Protein AF-C5FPG8-F1 (afdb_monomer)

Foldseek 3Di:
DVCCVVPVDDDPVPPPPPDDQQLLVLLVQLLVCVVVVVVSSNVVSLVSNLVSCVVCVLPPCLLVSLVSNLVRPDPVPCSNLVSSLVSCLVCVVSQVVDPSSVVSVVVRVVSVVSNVVVVVCVVDPDPDDPPDPPPPPDPDDDD

pLDDT: mean 84.89, std 15.75, range [43.41, 97.31]

Mean predicted aligned error: 9.37 Å

Radius of gyration: 19.87 Å; Cα contacts (8 Å, |Δi|>4): 110; chains: 1; bounding box: 33×64×46 Å

Secondary structure (DSSP, 8-state):
-HHHHHHS---GGG--SS---HHHHHHHHHHHHHHTT-HHHHHHHHHHHHHHHHHHTTSTTHHHHHHHHHHHS-TT-HHHHHHHHHHHHHTHHHHTT-HHHHHHHHH-HHHHHHHHHHHHHHHSPPPS-S-----TT------

Nearest PDB structures (foldseek):
  6w2r-assembly4_D  TM=3.995E-01  e=7.077E+00  synthetic construct
  5waq-assembly1_A  TM=3.145E-01  e=4.744E+00  Neisseria gonorrhoeae FA 1090

Solvent-accessible surface area (backbone atoms only — not comparable to full-atom values): 8539 Å² total; per-residue (Å²): 111,75,57,31,78,78,66,78,44,80,76,78,81,82,56,90,62,72,89,67,50,61,39,47,50,23,50,51,46,24,49,52,17,56,77,70,67,37,62,70,52,24,54,52,20,49,51,53,22,50,54,34,44,76,74,43,58,89,44,84,61,35,47,58,32,51,52,51,47,67,71,72,42,58,88,87,56,46,74,64,55,51,52,51,33,52,53,46,56,76,42,39,82,66,45,65,74,34,69,65,43,50,48,46,46,67,76,35,56,71,55,40,50,50,31,51,50,52,53,51,50,69,74,49,68,75,76,86,69,91,84,72,82,71,60,93,82,59,100,68,88,83,132

Sequence (143 aa):
MVRFMYEADYDGSGSNRGRISPMLFNARVYEVAEKYSILHLKERAKTKFKDAVRTCWDMDDFSPAIKEVYTNTPSIDRGLRDIISQTAFQNIESLLRKDDFQSVLVEYPGFSADVVRLQANSSHPPPANPQRTRCNNCGYNIY

Structure (mmCIF, N/CA/C/O backbone):
data_AF-C5FPG8-F1
#
_entry.id   AF-C5FPG8-F1
#
loop_
_atom_site.group_PDB
_atom_site.id
_atom_site.type_symbol
_atom_site.label_atom_id
_atom_site.label_alt_id
_atom_site.label_comp_id
_atom_site.label_asym_id
_atom_site.label_entity_id
_atom_site.label_seq_id
_atom_site.pdbx_PDB_ins_code
_atom_site.Cartn_x
_atom_site.Cartn_y
_atom_site.Cartn_z
_atom_site.occupancy
_atom_site.B_iso_or_equiv
_atom_site.auth_seq_id
_atom_site.auth_comp_id
_atom_site.auth_asym_id
_atom_site.auth_atom_id
_atom_site.pdbx_PDB_model_num
ATOM 1 N N . MET A 1 1 ? 8.349 -8.325 -16.198 1.00 68.88 1 MET A N 1
ATOM 2 C CA . MET A 1 1 ? 9.661 -7.659 -16.360 1.00 68.88 1 MET A CA 1
ATOM 3 C C . MET A 1 1 ? 10.145 -7.706 -17.804 1.00 68.88 1 MET A C 1
ATOM 5 O O . MET A 1 1 ? 10.229 -6.643 -18.392 1.00 68.88 1 MET A O 1
ATOM 9 N N . VAL A 1 2 ? 10.398 -8.883 -18.398 1.00 78.69 2 VAL A N 1
ATOM 10 C CA . VAL A 1 2 ? 10.917 -8.982 -19.783 1.00 78.69 2 VAL A CA 1
ATOM 11 C C . VAL A 1 2 ? 10.053 -8.202 -20.775 1.00 78.69 2 VAL A C 1
ATOM 13 O O . VAL A 1 2 ? 10.573 -7.368 -21.499 1.00 78.69 2 VAL A O 1
ATOM 16 N N . ARG A 1 3 ? 8.726 -8.362 -20.716 1.00 73.75 3 ARG A N 1
ATOM 17 C CA . ARG A 1 3 ? 7.792 -7.618 -21.574 1.00 73.75 3 ARG A CA 1
ATOM 18 C C . ARG A 1 3 ? 7.962 -6.091 -21.499 1.00 73.75 3 ARG A C 1
ATOM 20 O O . ARG A 1 3 ? 8.012 -5.440 -22.531 1.00 73.75 3 ARG A O 1
ATOM 27 N N . PHE A 1 4 ? 8.191 -5.539 -20.304 1.00 76.31 4 PHE A N 1
ATOM 28 C CA . PHE A 1 4 ? 8.424 -4.101 -20.121 1.00 76.31 4 PHE A CA 1
ATOM 29 C C . PHE A 1 4 ? 9.703 -3.604 -20.806 1.00 76.31 4 PHE A C 1
ATOM 31 O O . PHE A 1 4 ? 9.720 -2.487 -21.304 1.00 76.31 4 PHE A O 1
ATOM 38 N N . MET A 1 5 ? 10.764 -4.415 -20.868 1.00 79.62 5 MET A N 1
ATOM 39 C CA . MET A 1 5 ? 12.008 -4.016 -21.542 1.00 79.62 5 MET A CA 1
ATOM 40 C C . MET A 1 5 ? 11.826 -3.835 -23.053 1.00 79.62 5 MET A C 1
ATOM 42 O O . MET A 1 5 ? 12.532 -3.029 -23.648 1.00 79.62 5 MET A O 1
ATOM 46 N N . TYR A 1 6 ? 10.883 -4.562 -23.657 1.00 82.62 6 TYR A N 1
ATOM 47 C CA . TYR A 1 6 ? 10.623 -4.510 -25.097 1.00 82.62 6 TYR A CA 1
ATOM 48 C C . TYR A 1 6 ? 9.433 -3.616 -25.462 1.00 82.62 6 TYR A C 1
ATOM 50 O O . TYR A 1 6 ? 9.431 -3.017 -26.531 1.00 82.62 6 TYR A O 1
ATOM 58 N N . GLU A 1 7 ? 8.433 -3.506 -24.586 1.00 77.94 7 GLU A N 1
ATOM 59 C CA . GLU A 1 7 ? 7.161 -2.831 -24.882 1.00 77.94 7 GLU A CA 1
ATOM 60 C C . GLU A 1 7 ? 6.937 -1.558 -24.053 1.00 77.94 7 GLU A C 1
ATOM 62 O O . GLU A 1 7 ? 5.915 -0.898 -24.215 1.00 77.94 7 GLU A O 1
ATOM 67 N N . ALA A 1 8 ? 7.843 -1.222 -23.126 1.00 77.94 8 ALA A N 1
ATOM 68 C CA . ALA A 1 8 ? 7.661 -0.168 -22.117 1.00 77.94 8 ALA A CA 1
ATOM 69 C C . ALA A 1 8 ? 6.371 -0.310 -21.273 1.00 77.94 8 ALA A C 1
ATOM 71 O O . ALA A 1 8 ? 5.993 0.599 -20.531 1.00 77.94 8 ALA A O 1
ATOM 72 N N . ASP A 1 9 ? 5.709 -1.470 -21.337 1.00 79.69 9 ASP A N 1
ATOM 73 C CA . ASP A 1 9 ? 4.538 -1.805 -20.541 1.00 79.69 9 ASP A CA 1
ATOM 74 C C . ASP A 1 9 ? 4.518 -3.294 -20.157 1.00 79.69 9 ASP A C 1
ATOM 76 O O . ASP A 1 9 ? 5.268 -4.127 -20.667 1.00 79.69 9 ASP A O 1
ATOM 80 N N . TYR A 1 10 ? 3.669 -3.634 -19.195 1.00 82.44 10 TYR A N 1
ATOM 81 C CA . TYR A 1 10 ? 3.395 -5.009 -18.803 1.00 82.44 10 TYR A CA 1
ATOM 82 C C . TYR A 1 10 ? 1.914 -5.163 -18.459 1.00 82.44 10 TYR A C 1
ATOM 84 O O . TYR A 1 10 ? 1.292 -4.255 -17.907 1.00 82.44 10 TYR A O 1
ATOM 92 N N . ASP A 1 11 ? 1.344 -6.328 -18.732 1.00 76.25 11 ASP A N 1
ATOM 93 C CA . ASP A 1 11 ? -0.003 -6.693 -18.310 1.00 76.25 11 ASP A CA 1
ATOM 94 C C . ASP A 1 11 ? 0.034 -7.972 -17.458 1.00 76.25 11 ASP A C 1
ATOM 96 O O . ASP A 1 11 ? 1.017 -8.717 -17.441 1.00 76.25 11 ASP A O 1
ATOM 100 N N . GLY A 1 12 ? -1.040 -8.218 -16.705 1.00 67.88 12 GLY A N 1
ATOM 101 C CA . GLY A 1 12 ? -1.226 -9.474 -15.969 1.00 67.88 12 GLY A CA 1
ATOM 102 C C . GLY A 1 12 ? -1.638 -10.649 -16.867 1.00 67.88 12 GLY A C 1
ATOM 103 O O . GLY A 1 12 ? -1.860 -11.746 -16.363 1.00 67.88 12 GLY A O 1
ATOM 104 N N . SER A 1 13 ? -1.748 -10.426 -18.184 1.00 64.94 13 SER A N 1
ATOM 105 C CA . SER A 1 13 ? -2.332 -11.360 -19.158 1.00 64.94 13 SER A CA 1
ATOM 106 C C . SER A 1 13 ? -1.488 -12.626 -19.353 1.00 64.94 13 SER A C 1
ATOM 108 O O . SER A 1 13 ? -2.013 -13.696 -19.643 1.00 64.94 13 SER A O 1
ATOM 110 N N . GLY A 1 14 ? -0.172 -12.541 -19.127 1.00 56.72 14 GLY A N 1
ATOM 111 C CA . GLY A 1 14 ? 0.749 -13.674 -19.288 1.00 56.72 14 GLY A CA 1
ATOM 112 C C . GLY A 1 14 ? 0.743 -14.710 -18.152 1.00 56.72 14 GLY A C 1
ATOM 113 O O . GLY A 1 14 ? 1.389 -15.751 -18.281 1.00 56.72 14 GLY A O 1
ATOM 114 N N . SER A 1 15 ? 0.054 -14.460 -17.033 1.00 55.47 15 SER A N 1
ATOM 115 C CA . SER A 1 15 ? 0.014 -15.395 -15.900 1.00 55.47 15 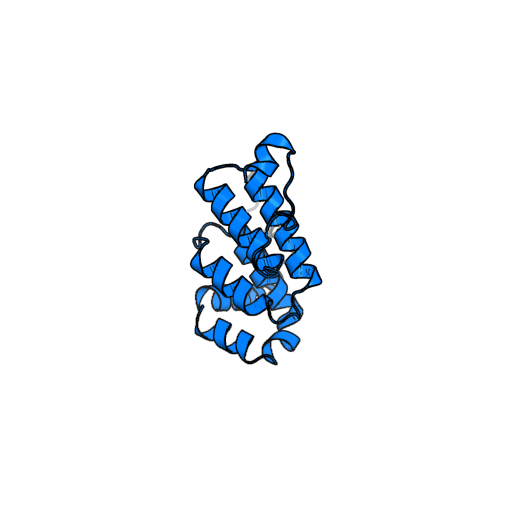SER A CA 1
ATOM 116 C C . SER A 1 15 ? -1.122 -16.406 -16.057 1.00 55.47 15 SER A C 1
ATOM 118 O O . SER A 1 15 ? -2.228 -16.204 -15.571 1.00 55.47 15 SER A O 1
ATOM 120 N N . ASN A 1 16 ? -0.818 -17.559 -16.660 1.00 54.50 16 ASN A N 1
ATOM 121 C CA . ASN A 1 16 ? -1.720 -18.724 -16.712 1.00 54.50 16 ASN A CA 1
ATOM 122 C C . ASN A 1 16 ? -1.829 -19.472 -15.357 1.00 54.50 16 ASN A C 1
ATOM 124 O O . ASN A 1 16 ? -2.398 -20.557 -15.264 1.00 54.50 16 ASN A O 1
ATOM 128 N N . ARG A 1 17 ? -1.239 -18.913 -14.291 1.00 52.03 17 ARG A N 1
ATOM 129 C CA . ARG A 1 17 ? -1.381 -19.369 -12.905 1.00 52.03 17 ARG A CA 1
ATOM 130 C C . ARG A 1 17 ? -2.444 -18.488 -12.263 1.00 52.03 17 ARG A C 1
ATOM 132 O O . ARG A 1 17 ? -2.188 -17.298 -12.141 1.00 52.03 17 ARG A O 1
ATOM 139 N N . GLY A 1 18 ? -3.596 -19.090 -11.947 1.00 57.19 18 GLY A N 1
ATOM 140 C CA . GLY A 1 18 ? -4.781 -18.553 -11.256 1.00 57.19 18 GLY A CA 1
ATOM 141 C C . GLY A 1 18 ? -4.802 -17.051 -10.965 1.00 57.19 18 GLY A C 1
ATOM 142 O O . GLY A 1 18 ? -3.921 -16.565 -10.272 1.00 57.19 18 GLY A O 1
ATOM 143 N N . ARG A 1 19 ? -5.834 -16.350 -11.466 1.00 68.00 19 ARG A N 1
ATOM 144 C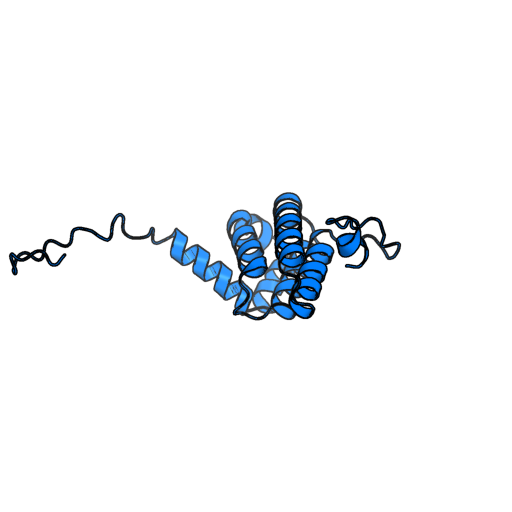 CA . ARG A 1 19 ? -6.076 -14.894 -11.342 1.00 68.00 19 ARG A CA 1
ATOM 145 C C . ARG A 1 19 ? -5.420 -14.277 -10.094 1.00 68.00 19 ARG A C 1
ATOM 147 O O . ARG A 1 19 ? -6.020 -14.243 -9.027 1.00 68.00 19 ARG A O 1
ATOM 154 N N . ILE A 1 20 ? -4.184 -13.794 -10.234 1.00 77.81 20 ILE A N 1
ATOM 155 C CA . ILE A 1 20 ? -3.509 -13.041 -9.174 1.00 77.81 20 ILE A CA 1
ATOM 156 C C . ILE A 1 20 ? -4.184 -11.676 -9.115 1.00 77.81 20 ILE A C 1
ATOM 158 O O . ILE A 1 20 ? -4.357 -11.036 -10.155 1.00 77.81 20 ILE A O 1
ATOM 162 N N . SER A 1 21 ? -4.541 -11.230 -7.911 1.00 87.50 21 SER A N 1
ATOM 163 C CA . SER A 1 21 ? -5.118 -9.905 -7.712 1.00 87.50 21 SER A CA 1
ATOM 164 C C . SER A 1 21 ? -4.256 -8.825 -8.377 1.00 87.50 21 SER A C 1
ATOM 166 O O . SER A 1 21 ? -3.033 -8.827 -8.183 1.00 87.50 21 SER A O 1
ATOM 168 N N . PRO A 1 22 ? -4.843 -7.869 -9.119 1.00 90.38 22 PRO A N 1
ATOM 169 C CA . PRO A 1 22 ? -4.095 -6.760 -9.703 1.00 90.38 22 PRO A CA 1
ATOM 170 C C . PRO A 1 22 ? -3.270 -5.985 -8.666 1.00 90.38 22 PRO A C 1
ATOM 172 O O . PRO A 1 22 ? -2.178 -5.517 -8.984 1.00 90.38 22 PRO A O 1
ATOM 175 N N . MET A 1 23 ? -3.740 -5.890 -7.417 1.00 92.69 23 MET A N 1
ATOM 176 C CA . MET A 1 23 ? -2.988 -5.266 -6.324 1.00 92.69 23 MET A CA 1
ATOM 177 C C . MET A 1 23 ? -1.703 -6.049 -6.020 1.00 92.69 23 MET A C 1
ATOM 179 O O . MET A 1 23 ? -0.607 -5.500 -6.108 1.00 92.69 23 MET A O 1
ATOM 183 N N . LEU A 1 24 ? -1.821 -7.353 -5.757 1.00 92.19 24 LEU A N 1
ATOM 184 C CA . LEU A 1 24 ? -0.677 -8.228 -5.471 1.00 92.19 24 LEU A CA 1
ATOM 185 C C . LEU A 1 24 ? 0.308 -8.294 -6.639 1.00 92.19 24 LEU A C 1
ATOM 187 O O . LEU A 1 24 ? 1.521 -8.228 -6.448 1.00 92.19 24 LEU A O 1
ATOM 191 N N . PHE A 1 25 ? -0.206 -8.394 -7.865 1.00 92.38 25 PHE A N 1
ATOM 192 C CA . PHE A 1 25 ? 0.631 -8.452 -9.054 1.00 92.38 25 PHE A CA 1
ATOM 193 C C . PHE A 1 25 ? 1.474 -7.183 -9.211 1.00 92.38 25 PHE A C 1
ATOM 195 O O . PHE A 1 25 ? 2.689 -7.270 -9.377 1.00 92.38 25 PHE A O 1
ATOM 202 N N . ASN A 1 26 ? 0.859 -6.003 -9.109 1.00 93.81 26 ASN A N 1
ATOM 203 C CA . ASN A 1 26 ? 1.587 -4.744 -9.250 1.00 93.81 26 ASN A CA 1
ATOM 204 C C . ASN A 1 26 ? 2.543 -4.482 -8.074 1.00 93.81 26 ASN A C 1
ATOM 206 O O . ASN A 1 26 ? 3.632 -3.960 -8.308 1.00 93.81 26 ASN A O 1
ATOM 210 N N . ALA A 1 27 ? 2.202 -4.903 -6.850 1.00 94.56 27 ALA A N 1
ATOM 211 C CA . ALA A 1 27 ? 3.115 -4.840 -5.704 1.00 94.56 27 ALA A CA 1
ATOM 212 C C . ALA A 1 27 ? 4.388 -5.672 -5.942 1.00 94.56 27 ALA A C 1
ATOM 214 O O . ALA A 1 27 ? 5.498 -5.182 -5.751 1.00 94.56 27 ALA A O 1
ATOM 215 N N . ARG A 1 28 ? 4.246 -6.894 -6.467 1.00 93.25 28 ARG A N 1
ATOM 216 C CA . ARG A 1 28 ? 5.394 -7.744 -6.826 1.00 93.25 28 ARG A CA 1
ATOM 217 C C . ARG A 1 28 ? 6.227 -7.164 -7.958 1.00 93.25 28 ARG A C 1
ATOM 219 O O . ARG A 1 28 ? 7.450 -7.242 -7.930 1.00 93.25 28 ARG A O 1
ATOM 226 N N . VAL A 1 29 ? 5.589 -6.573 -8.970 1.00 92.94 29 VAL A N 1
ATOM 227 C CA . VAL A 1 29 ? 6.329 -5.914 -10.057 1.00 92.94 29 VAL A CA 1
ATOM 228 C C . VAL A 1 29 ? 7.114 -4.711 -9.531 1.00 92.94 29 VAL A C 1
ATOM 230 O O . VAL A 1 29 ? 8.242 -4.508 -9.972 1.00 92.94 29 VAL A O 1
ATOM 233 N N . TYR A 1 30 ? 6.568 -3.960 -8.572 1.00 95.12 30 TYR A N 1
ATOM 234 C CA . TYR A 1 30 ? 7.271 -2.861 -7.907 1.00 95.12 30 TYR A CA 1
ATOM 235 C C . TYR A 1 30 ? 8.510 -3.348 -7.145 1.00 95.12 30 TYR A C 1
ATOM 237 O O . TYR A 1 30 ? 9.588 -2.787 -7.321 1.00 95.12 30 TYR A O 1
ATOM 245 N N . GLU A 1 31 ? 8.386 -4.427 -6.369 1.00 93.75 31 GLU A N 1
ATOM 246 C CA . GLU A 1 31 ? 9.515 -5.043 -5.658 1.00 93.75 31 GLU A CA 1
ATOM 247 C C . GLU A 1 31 ? 10.605 -5.520 -6.628 1.00 93.75 31 GLU A C 1
ATOM 249 O O . GLU A 1 31 ? 11.789 -5.236 -6.448 1.00 93.75 31 GLU A O 1
ATOM 254 N N . VAL A 1 32 ? 10.211 -6.197 -7.712 1.00 92.50 32 VAL A N 1
ATOM 255 C CA . VAL A 1 32 ? 11.140 -6.622 -8.767 1.00 92.50 32 VAL A CA 1
ATOM 256 C C . VAL A 1 32 ? 11.827 -5.411 -9.400 1.00 92.50 32 VAL A C 1
ATOM 258 O O . VAL A 1 32 ? 13.033 -5.441 -9.634 1.00 92.50 32 VAL A O 1
ATOM 261 N N . ALA A 1 33 ? 11.089 -4.335 -9.668 1.00 92.69 33 ALA A N 1
ATOM 262 C CA . ALA A 1 33 ? 11.659 -3.117 -10.228 1.00 92.69 33 ALA A CA 1
ATOM 263 C C . ALA A 1 33 ? 12.701 -2.488 -9.299 1.00 92.69 33 ALA A C 1
ATOM 265 O O . ALA A 1 33 ? 13.745 -2.054 -9.782 1.00 92.69 33 ALA A O 1
ATOM 266 N N . GLU A 1 34 ? 12.445 -2.488 -7.991 1.00 92.31 34 GLU A N 1
ATOM 267 C CA . GLU A 1 34 ? 13.394 -2.011 -6.987 1.00 92.31 34 GLU A CA 1
ATOM 268 C C . GLU A 1 34 ? 14.645 -2.890 -6.932 1.00 92.31 34 GLU A C 1
ATOM 270 O O . GLU A 1 34 ? 15.764 -2.384 -7.021 1.00 92.31 34 GLU A O 1
ATOM 275 N N . LYS A 1 35 ? 14.467 -4.215 -6.888 1.00 91.81 35 LYS A N 1
ATOM 276 C CA . LYS A 1 35 ? 15.567 -5.188 -6.839 1.00 91.81 35 LYS A CA 1
ATOM 277 C C . LYS A 1 35 ? 16.538 -5.053 -8.013 1.00 91.81 35 LYS A C 1
ATOM 279 O O . LYS A 1 35 ? 17.735 -5.261 -7.840 1.00 91.81 35 LYS A O 1
ATOM 284 N N . TYR A 1 36 ? 16.029 -4.729 -9.199 1.00 92.31 36 TYR A N 1
ATOM 285 C CA . TYR A 1 36 ? 16.838 -4.522 -10.405 1.00 92.31 36 TYR A CA 1
ATOM 286 C C . TYR A 1 36 ? 17.118 -3.042 -10.705 1.00 92.31 36 TYR A C 1
ATOM 288 O O . TYR A 1 36 ? 17.641 -2.729 -11.773 1.00 92.31 36 TYR A O 1
ATOM 296 N N . SER A 1 37 ? 16.759 -2.135 -9.792 1.00 91.50 37 SER A N 1
ATOM 297 C CA . SER A 1 37 ? 16.957 -0.684 -9.912 1.00 91.50 37 SER A CA 1
ATOM 298 C C . SER A 1 37 ? 16.409 -0.079 -11.217 1.00 91.50 37 SER A C 1
ATOM 300 O O . SER 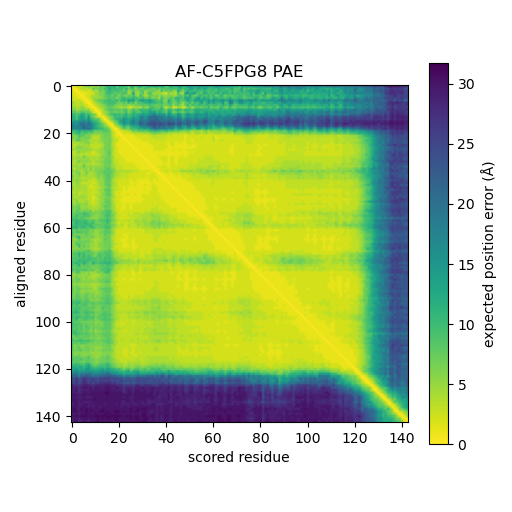A 1 37 ? 16.970 0.862 -11.778 1.00 91.50 37 SER A O 1
ATOM 302 N N . ILE A 1 38 ? 15.278 -0.597 -11.709 1.00 93.62 38 ILE A N 1
ATOM 303 C CA . ILE A 1 38 ? 14.600 -0.105 -12.915 1.00 93.62 38 ILE A CA 1
ATOM 304 C C . ILE A 1 38 ? 13.555 0.939 -12.507 1.00 93.62 38 ILE A C 1
ATOM 306 O O . ILE A 1 38 ? 12.366 0.639 -12.384 1.00 93.62 38 ILE A O 1
ATOM 310 N N . LEU A 1 39 ? 13.997 2.187 -12.328 1.00 92.44 39 LEU A N 1
ATOM 311 C CA . LEU A 1 39 ? 13.164 3.295 -11.829 1.00 92.44 39 LEU A CA 1
ATOM 312 C C . LEU A 1 39 ? 11.854 3.484 -12.611 1.00 92.44 39 LEU A C 1
ATOM 314 O O . LEU A 1 39 ? 10.786 3.614 -12.019 1.00 92.44 39 LEU A O 1
ATOM 318 N N . HIS A 1 40 ? 11.908 3.434 -13.943 1.00 92.19 40 HIS A N 1
ATOM 319 C CA . HIS A 1 40 ? 10.718 3.608 -14.784 1.00 92.19 40 HIS A CA 1
ATOM 320 C C . HIS A 1 40 ? 9.683 2.493 -14.579 1.00 92.19 40 HIS A C 1
ATOM 322 O O . HIS A 1 40 ? 8.481 2.756 -14.565 1.00 92.19 40 HIS A O 1
ATOM 328 N N . LEU A 1 41 ? 10.137 1.250 -14.380 1.00 92.12 41 LEU A N 1
ATOM 329 C CA . LEU A 1 41 ? 9.245 0.132 -14.079 1.00 92.12 41 LEU A CA 1
ATOM 330 C C . LEU A 1 41 ? 8.645 0.284 -12.680 1.00 92.12 41 LEU A C 1
ATOM 332 O O . LEU A 1 41 ? 7.464 -0.002 -12.498 1.00 92.12 41 LEU A O 1
ATOM 336 N N . LYS A 1 42 ? 9.435 0.771 -11.717 1.00 94.12 42 LYS A N 1
ATOM 337 C CA . LYS A 1 42 ? 8.995 1.017 -10.342 1.00 94.12 42 LYS A CA 1
ATOM 338 C C . LYS A 1 42 ? 7.862 2.045 -10.309 1.00 94.12 42 LYS A C 1
ATOM 340 O O . LYS A 1 42 ? 6.796 1.764 -9.764 1.00 94.12 42 LYS A O 1
ATOM 345 N N . GLU A 1 43 ? 8.025 3.181 -10.985 1.00 95.31 43 GLU A N 1
ATOM 346 C CA . GLU A 1 43 ? 6.979 4.212 -11.085 1.00 95.31 43 GLU A CA 1
ATOM 347 C C . GLU A 1 43 ? 5.736 3.731 -11.851 1.00 95.31 43 GLU A C 1
ATOM 349 O O . GLU A 1 43 ? 4.596 3.984 -11.441 1.00 95.31 43 GLU A O 1
ATOM 354 N N . ARG A 1 44 ? 5.926 2.968 -12.938 1.00 94.50 44 ARG A N 1
ATOM 355 C CA . ARG A 1 44 ? 4.811 2.359 -13.680 1.00 94.50 44 ARG A CA 1
ATOM 356 C C . ARG A 1 44 ? 4.027 1.389 -12.796 1.00 94.50 44 ARG A C 1
ATOM 358 O O . ARG A 1 44 ? 2.798 1.445 -12.778 1.00 94.50 44 ARG A O 1
ATOM 365 N N . ALA A 1 45 ? 4.726 0.548 -12.036 1.00 94.56 45 ALA A N 1
ATOM 366 C CA . ALA A 1 45 ? 4.115 -0.406 -11.123 1.00 94.56 45 ALA A CA 1
ATOM 367 C C . ALA A 1 45 ? 3.372 0.276 -9.982 1.00 94.56 45 ALA A C 1
ATOM 369 O O . ALA A 1 45 ? 2.242 -0.100 -9.681 1.00 94.56 45 ALA A O 1
ATOM 370 N N . LYS A 1 46 ? 3.943 1.344 -9.425 1.00 96.50 46 LYS A N 1
ATOM 371 C CA . LYS A 1 46 ? 3.289 2.186 -8.421 1.00 96.50 46 LYS A CA 1
ATOM 372 C C . LYS A 1 46 ? 1.988 2.797 -8.935 1.00 96.50 46 LYS A C 1
ATOM 374 O O . LYS A 1 46 ? 0.990 2.789 -8.220 1.00 96.50 46 LYS A O 1
ATOM 379 N N . THR A 1 47 ? 1.978 3.296 -10.171 1.00 96.31 47 THR A N 1
ATOM 380 C CA . THR A 1 47 ? 0.774 3.886 -10.777 1.00 96.31 47 THR A CA 1
ATOM 381 C C . THR A 1 47 ? -0.314 2.831 -10.968 1.00 96.31 47 THR A C 1
ATOM 383 O O . THR A 1 47 ? -1.427 3.009 -10.483 1.00 96.31 47 THR A O 1
ATOM 386 N N . LYS A 1 48 ? 0.019 1.680 -11.567 1.00 94.62 48 LYS A N 1
ATOM 387 C CA . LYS A 1 48 ? -0.949 0.584 -11.743 1.00 94.62 48 LYS A CA 1
ATOM 388 C C . LYS A 1 48 ? -1.440 0.017 -10.413 1.00 94.62 48 LYS A C 1
ATOM 390 O O . LYS A 1 48 ? -2.611 -0.327 -10.284 1.00 94.62 48 LYS A O 1
ATOM 395 N N . PHE A 1 49 ? -0.562 -0.052 -9.415 1.00 96.12 49 PHE A N 1
ATOM 396 C CA . PHE A 1 49 ? -0.922 -0.441 -8.058 1.00 96.12 49 PHE A CA 1
ATOM 397 C C . PHE A 1 49 ? -1.919 0.541 -7.438 1.00 96.12 49 PHE A C 1
ATOM 399 O O . PHE A 1 49 ? -2.937 0.115 -6.900 1.00 96.12 49 PHE A O 1
ATOM 406 N N . LYS A 1 50 ? -1.668 1.850 -7.561 1.00 96.69 50 LYS A N 1
ATOM 407 C CA . LYS A 1 50 ? -2.581 2.899 -7.093 1.00 96.69 50 LYS A CA 1
ATOM 408 C C . LYS A 1 50 ? -3.966 2.753 -7.715 1.00 96.69 50 LYS A C 1
ATOM 410 O O . LYS A 1 50 ? -4.956 2.828 -6.995 1.00 96.69 50 LYS A O 1
ATOM 415 N N . ASP A 1 51 ? -4.038 2.531 -9.022 1.00 95.44 51 ASP A N 1
ATOM 416 C CA . ASP A 1 51 ? -5.315 2.385 -9.722 1.00 95.44 51 ASP A CA 1
ATOM 417 C C . ASP A 1 51 ? -6.060 1.116 -9.281 1.00 95.44 51 ASP A C 1
ATOM 419 O O . ASP A 1 51 ? -7.259 1.171 -9.008 1.00 95.44 51 ASP A O 1
ATOM 423 N N . ALA A 1 52 ? -5.345 -0.003 -9.120 1.00 94.44 52 ALA A N 1
ATOM 424 C CA . ALA A 1 52 ? -5.908 -1.253 -8.610 1.00 94.44 52 ALA A CA 1
ATOM 425 C C . ALA A 1 52 ? -6.439 -1.113 -7.174 1.00 94.44 52 ALA A C 1
ATOM 427 O O . ALA A 1 52 ? -7.550 -1.540 -6.882 1.00 94.44 52 ALA A O 1
ATOM 428 N N . VAL A 1 53 ? -5.679 -0.477 -6.280 1.00 95.50 53 VAL A N 1
ATOM 429 C CA . VAL A 1 53 ? -6.098 -0.255 -4.889 1.00 95.50 53 VAL A CA 1
ATOM 430 C C . VAL A 1 53 ? -7.305 0.677 -4.816 1.00 95.50 53 VAL A C 1
ATOM 432 O O . VAL A 1 53 ? -8.246 0.401 -4.084 1.00 95.50 53 VAL A O 1
ATOM 435 N N . ARG A 1 54 ? -7.335 1.754 -5.607 1.00 93.75 54 ARG A N 1
ATOM 436 C CA . ARG A 1 54 ? -8.476 2.687 -5.616 1.00 93.75 54 ARG A CA 1
ATOM 437 C C . ARG A 1 54 ? -9.772 2.050 -6.106 1.00 93.75 54 ARG A C 1
ATOM 439 O O . ARG A 1 54 ? -10.838 2.497 -5.698 1.00 93.75 54 ARG A O 1
ATOM 446 N N . THR A 1 55 ? -9.679 1.067 -6.995 1.00 91.94 55 THR A N 1
ATOM 447 C CA . THR A 1 55 ? -10.844 0.411 -7.604 1.00 91.94 55 THR A CA 1
ATOM 448 C C . THR A 1 55 ? -11.308 -0.821 -6.838 1.00 91.94 55 THR A C 1
ATOM 450 O O . THR A 1 55 ? -12.499 -1.102 -6.858 1.00 91.94 55 THR A O 1
ATOM 453 N N . CYS A 1 56 ? -10.400 -1.520 -6.150 1.00 92.25 56 CYS A N 1
ATOM 454 C CA . CYS A 1 56 ? -10.667 -2.825 -5.540 1.00 92.25 56 CYS A CA 1
ATOM 455 C C . CYS A 1 56 ? -10.346 -2.880 -4.034 1.00 92.25 56 CYS A C 1
ATOM 457 O O . CYS A 1 56 ? -10.048 -3.957 -3.517 1.00 92.25 56 CYS A O 1
ATOM 459 N N . TRP A 1 57 ? -10.350 -1.749 -3.319 1.00 94.25 57 TRP A N 1
ATOM 460 C CA . TRP A 1 57 ? -10.063 -1.716 -1.872 1.00 94.25 57 TRP A CA 1
ATOM 461 C C . TRP A 1 57 ? -11.079 -2.511 -1.039 1.00 94.25 57 TRP A C 1
ATOM 463 O O . TRP A 1 57 ? -10.756 -2.984 0.048 1.00 94.25 57 TRP A O 1
ATOM 473 N N . ASP A 1 58 ? -12.309 -2.640 -1.531 1.00 92.75 58 ASP A N 1
ATOM 474 C CA . ASP A 1 58 ? -13.421 -3.335 -0.885 1.00 92.75 58 ASP A CA 1
ATOM 475 C C . ASP A 1 58 ? -13.436 -4.838 -1.185 1.00 92.75 58 ASP A C 1
ATOM 477 O O . ASP A 1 58 ? -14.259 -5.562 -0.625 1.00 92.75 58 ASP A O 1
ATOM 481 N N . MET A 1 59 ? -12.511 -5.327 -2.009 1.00 92.31 59 MET A N 1
ATOM 482 C CA . MET A 1 59 ? -12.352 -6.745 -2.316 1.00 92.31 59 MET A CA 1
ATOM 483 C C . MET A 1 59 ? -11.546 -7.466 -1.229 1.00 92.31 59 MET A C 1
ATOM 485 O O . MET A 1 59 ? -10.796 -6.856 -0.463 1.00 92.31 59 MET A O 1
ATOM 489 N N . ASP A 1 60 ? -11.675 -8.789 -1.172 1.00 89.00 60 ASP A N 1
ATOM 490 C CA . ASP A 1 60 ? -11.007 -9.620 -0.156 1.00 89.00 60 ASP A CA 1
ATOM 491 C C . ASP A 1 60 ? -9.480 -9.665 -0.332 1.00 89.00 60 ASP A C 1
ATOM 493 O O . ASP A 1 60 ? -8.733 -9.932 0.606 1.00 89.00 60 ASP A O 1
ATOM 497 N N . ASP A 1 61 ? -8.995 -9.291 -1.517 1.00 90.25 61 ASP A N 1
ATOM 498 C CA . ASP A 1 61 ? -7.571 -9.209 -1.838 1.00 90.25 61 ASP A CA 1
ATOM 499 C C . ASP A 1 61 ? -6.847 -8.022 -1.179 1.00 90.25 61 ASP A C 1
ATOM 501 O O . ASP A 1 61 ? -5.612 -7.964 -1.210 1.00 90.25 61 ASP A O 1
ATOM 505 N N . PHE A 1 62 ? -7.574 -7.060 -0.600 1.00 94.75 62 PHE A N 1
ATOM 506 C CA . PHE A 1 62 ? -6.958 -5.866 -0.020 1.00 94.75 62 PHE A CA 1
ATOM 507 C C . PHE A 1 62 ? -6.083 -6.208 1.190 1.00 94.75 62 PHE A C 1
ATOM 509 O O . PHE A 1 62 ? -4.928 -5.788 1.251 1.00 94.75 62 PHE A O 1
ATOM 516 N N . SER A 1 63 ? -6.580 -7.040 2.110 1.00 95.38 63 SER A N 1
ATOM 517 C CA . SER A 1 63 ? -5.817 -7.495 3.279 1.00 95.38 63 SER A CA 1
ATOM 518 C C . SER A 1 63 ? -4.522 -8.225 2.878 1.00 95.38 63 SER A C 1
ATOM 520 O O . SER A 1 63 ? -3.453 -7.802 3.325 1.00 95.38 63 SER A O 1
ATOM 522 N N . PRO A 1 64 ? -4.544 -9.231 1.977 1.00 94.56 64 PRO A N 1
ATOM 523 C CA . PRO A 1 64 ? -3.332 -9.813 1.396 1.00 94.56 64 PRO A CA 1
ATOM 524 C C . PRO A 1 64 ? -2.379 -8.793 0.757 1.00 94.56 64 PRO A C 1
ATOM 526 O O . PRO A 1 64 ? -1.165 -8.917 0.910 1.00 94.56 64 PRO A O 1
ATOM 529 N N . ALA A 1 65 ? -2.896 -7.775 0.061 1.00 95.12 65 ALA A N 1
ATOM 530 C CA . ALA A 1 65 ? -2.062 -6.741 -0.550 1.00 95.12 65 ALA A CA 1
ATOM 531 C C . ALA A 1 65 ? -1.324 -5.884 0.493 1.00 95.12 65 ALA A C 1
ATOM 533 O O . ALA A 1 65 ? -0.157 -5.549 0.282 1.00 95.12 65 ALA A O 1
ATOM 534 N N . ILE A 1 66 ? -1.958 -5.576 1.632 1.00 96.19 66 ILE A N 1
ATOM 535 C CA . ILE A 1 66 ? -1.292 -4.901 2.758 1.00 96.19 66 ILE A CA 1
ATOM 536 C C . ILE A 1 66 ? -0.135 -5.761 3.270 1.00 96.19 66 ILE A C 1
ATOM 538 O O . ILE A 1 66 ? 0.979 -5.250 3.419 1.00 96.19 66 ILE A O 1
ATOM 542 N N . LYS A 1 67 ? -0.386 -7.060 3.490 1.00 95.69 67 LYS A N 1
ATOM 543 C CA . LYS A 1 67 ? 0.632 -8.012 3.960 1.00 95.69 67 LYS A CA 1
ATOM 544 C C . LYS A 1 67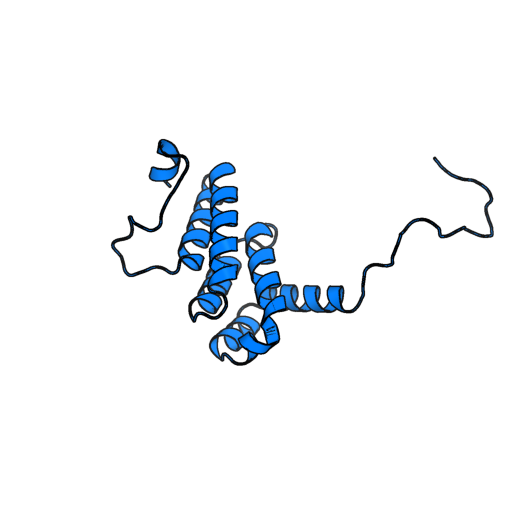 ? 1.838 -8.030 3.020 1.00 95.69 67 LYS A C 1
ATOM 546 O O . LYS A 1 67 ? 2.961 -7.818 3.465 1.00 95.69 67 LYS A O 1
ATOM 551 N N . GLU A 1 68 ? 1.602 -8.186 1.718 1.00 95.25 68 GLU A N 1
ATOM 552 C CA . GLU A 1 68 ? 2.658 -8.211 0.696 1.00 95.25 68 GLU A CA 1
ATOM 553 C C . GLU A 1 68 ? 3.508 -6.929 0.720 1.00 95.25 68 GLU A C 1
ATOM 555 O O . GLU A 1 68 ? 4.738 -6.988 0.760 1.00 95.25 68 GLU A O 1
ATOM 560 N N . VAL A 1 69 ? 2.871 -5.753 0.749 1.00 96.38 69 VAL A N 1
ATOM 561 C CA . VAL A 1 69 ? 3.587 -4.470 0.712 1.00 96.38 69 VAL A CA 1
ATOM 562 C C . VAL A 1 69 ? 4.402 -4.235 1.981 1.00 96.38 69 VAL A C 1
ATOM 564 O O . VAL A 1 69 ? 5.559 -3.820 1.893 1.00 96.38 69 VAL A O 1
ATOM 567 N N . TYR A 1 70 ? 3.845 -4.515 3.159 1.00 96.06 70 TYR A N 1
ATOM 568 C CA . TYR A 1 70 ? 4.557 -4.283 4.417 1.00 96.06 70 TYR A CA 1
ATOM 569 C C . TYR A 1 70 ? 5.626 -5.338 4.720 1.00 96.06 70 TYR A C 1
ATOM 571 O O . TYR A 1 70 ? 6.568 -5.020 5.449 1.00 96.06 70 TYR A O 1
ATOM 579 N N . THR A 1 71 ? 5.530 -6.537 4.138 1.00 95.31 71 THR A N 1
ATOM 580 C CA . THR A 1 71 ? 6.571 -7.571 4.220 1.00 95.31 71 THR A CA 1
ATOM 581 C C . THR A 1 71 ? 7.731 -7.299 3.258 1.00 95.31 71 THR A C 1
ATOM 583 O O . THR A 1 71 ? 8.884 -7.380 3.675 1.00 95.31 71 THR A O 1
ATOM 586 N N . ASN A 1 72 ? 7.454 -6.944 1.999 1.00 92.62 72 ASN A N 1
ATOM 587 C CA . ASN A 1 72 ? 8.485 -6.910 0.950 1.00 92.62 72 ASN A CA 1
ATOM 588 C C . ASN A 1 72 ? 9.081 -5.522 0.681 1.00 92.62 72 ASN A C 1
ATOM 590 O O . ASN A 1 72 ? 10.115 -5.405 0.029 1.00 92.62 72 ASN A O 1
ATOM 594 N N . THR A 1 73 ? 8.454 -4.453 1.176 1.00 91.56 73 THR A N 1
ATOM 595 C CA . THR A 1 73 ? 8.959 -3.085 0.995 1.00 91.56 73 THR A CA 1
ATOM 596 C C . THR A 1 73 ? 9.537 -2.577 2.314 1.00 91.56 73 THR A C 1
ATOM 598 O O . THR A 1 73 ? 8.802 -2.585 3.300 1.00 91.56 73 THR A O 1
ATOM 601 N N . PRO A 1 74 ? 10.797 -2.109 2.399 1.00 88.38 74 PRO A N 1
ATOM 602 C CA . PRO A 1 74 ? 11.351 -1.560 3.640 1.00 88.38 74 PRO A CA 1
ATOM 603 C C . PRO A 1 74 ? 10.643 -0.259 4.051 1.00 88.38 74 PRO A C 1
ATOM 605 O O . PRO A 1 74 ? 10.045 0.426 3.227 1.00 88.38 74 PRO A O 1
ATOM 608 N N . SER A 1 75 ? 10.724 0.123 5.329 1.00 86.81 75 SER A N 1
ATOM 609 C CA . SER A 1 75 ? 10.016 1.303 5.865 1.00 86.81 75 SER A CA 1
ATOM 610 C C . SER A 1 75 ? 10.433 2.640 5.239 1.00 86.81 75 SER A C 1
ATOM 612 O O . SER A 1 75 ? 9.638 3.580 5.254 1.00 86.81 75 SER A O 1
ATOM 614 N N . ILE A 1 76 ? 11.648 2.723 4.687 1.00 89.75 76 ILE A N 1
ATOM 615 C CA . ILE A 1 76 ? 12.152 3.895 3.954 1.00 89.75 76 ILE A CA 1
ATOM 616 C C . ILE A 1 76 ? 11.482 4.065 2.587 1.00 89.75 76 ILE A C 1
ATOM 618 O O . ILE A 1 76 ? 11.328 5.189 2.111 1.00 89.75 76 ILE A O 1
ATOM 622 N N . ASP A 1 77 ? 11.043 2.968 1.966 1.00 90.94 77 ASP A N 1
ATOM 623 C CA . ASP A 1 77 ? 10.314 3.021 0.708 1.00 90.94 77 ASP A CA 1
ATOM 624 C 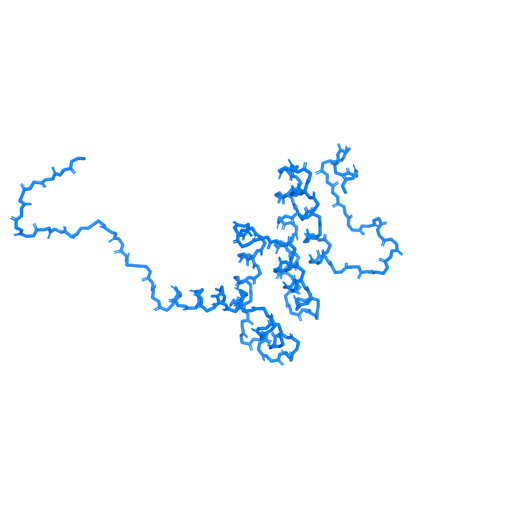C . ASP A 1 77 ? 8.821 3.199 0.996 1.00 90.94 77 ASP A C 1
ATOM 626 O O . ASP A 1 77 ? 8.047 2.267 1.231 1.00 90.94 77 ASP A O 1
ATOM 630 N N . ARG A 1 78 ? 8.424 4.469 1.003 1.00 93.56 78 ARG A N 1
ATOM 631 C CA . ARG A 1 78 ? 7.057 4.905 1.283 1.00 93.56 78 ARG A CA 1
ATOM 632 C C . ARG A 1 78 ? 6.119 4.790 0.080 1.00 93.56 78 ARG A C 1
ATOM 634 O O . ARG A 1 78 ? 4.920 4.991 0.235 1.00 93.56 78 ARG A O 1
ATOM 641 N N . GLY A 1 79 ? 6.617 4.417 -1.103 1.00 94.50 79 GLY A N 1
ATOM 642 C CA . GLY A 1 79 ? 5.870 4.510 -2.359 1.00 94.50 79 GLY A CA 1
ATOM 643 C C . GLY A 1 79 ? 4.538 3.758 -2.355 1.00 94.50 79 GLY A C 1
ATOM 644 O O . GLY A 1 79 ? 3.505 4.366 -2.628 1.00 94.50 79 GLY A O 1
ATOM 645 N N . LEU A 1 80 ? 4.551 2.460 -2.036 1.00 96.56 80 LEU A N 1
ATOM 646 C CA . LEU A 1 80 ? 3.327 1.650 -1.932 1.00 96.56 80 LEU A CA 1
ATOM 647 C C . LEU A 1 80 ? 2.658 1.759 -0.555 1.00 96.56 80 LEU A C 1
ATOM 649 O O . LEU A 1 80 ? 1.429 1.727 -0.465 1.00 96.56 80 LEU A O 1
ATOM 653 N N . ARG A 1 81 ? 3.458 1.914 0.509 1.00 96.50 81 ARG A N 1
ATOM 654 C CA . ARG A 1 81 ? 2.978 2.011 1.898 1.00 96.50 81 ARG A CA 1
ATOM 655 C C . ARG A 1 81 ? 2.060 3.218 2.097 1.00 96.50 81 ARG A C 1
ATOM 657 O O . ARG A 1 81 ? 0.995 3.079 2.696 1.00 96.50 81 ARG A O 1
ATOM 664 N N . ASP A 1 82 ? 2.412 4.373 1.533 1.00 96.56 82 ASP A N 1
ATOM 665 C CA . ASP A 1 82 ? 1.580 5.579 1.601 1.00 96.56 82 ASP A CA 1
ATOM 666 C C . ASP A 1 82 ? 0.263 5.397 0.838 1.00 96.56 82 ASP A C 1
ATOM 668 O O . ASP A 1 82 ? -0.788 5.814 1.311 1.00 96.56 82 ASP A O 1
ATOM 672 N N . ILE A 1 83 ? 0.284 4.720 -0.317 1.00 97.31 83 ILE A N 1
ATOM 673 C CA . ILE A 1 83 ? -0.928 4.459 -1.110 1.00 97.31 83 ILE A CA 1
ATOM 674 C C . ILE A 1 83 ? -1.911 3.582 -0.325 1.00 97.31 83 ILE A C 1
ATOM 676 O O . ILE A 1 83 ? -3.094 3.918 -0.225 1.00 97.31 83 ILE A O 1
ATOM 680 N N . ILE A 1 84 ? -1.434 2.465 0.233 1.00 96.50 84 ILE A N 1
ATOM 681 C CA . ILE A 1 84 ? -2.271 1.543 1.010 1.00 96.50 84 ILE A CA 1
ATOM 682 C C . ILE A 1 84 ? -2.791 2.206 2.282 1.00 96.50 84 ILE A C 1
ATOM 684 O O . ILE A 1 84 ? -3.991 2.146 2.536 1.00 96.50 84 ILE A O 1
ATOM 688 N N . SER A 1 85 ? -1.919 2.838 3.072 1.00 96.75 85 SER A N 1
ATOM 689 C CA . SER A 1 85 ? -2.320 3.445 4.348 1.00 96.75 85 SER A CA 1
ATOM 690 C C . SER A 1 85 ? -3.309 4.588 4.135 1.00 96.75 85 SER A C 1
ATOM 692 O O . SER A 1 85 ? -4.312 4.656 4.842 1.00 96.75 85 SER A O 1
ATOM 694 N N . GLN A 1 86 ? -3.113 5.409 3.099 1.00 96.62 86 GLN A N 1
ATOM 695 C CA . GLN A 1 86 ? -4.061 6.455 2.721 1.00 96.62 86 GLN A CA 1
ATOM 696 C C . GLN A 1 86 ? -5.412 5.885 2.280 1.00 96.62 86 GLN A C 1
ATOM 698 O O . GLN A 1 86 ? -6.451 6.414 2.676 1.00 96.62 86 GLN A O 1
ATOM 703 N N . THR A 1 87 ? -5.417 4.813 1.484 1.00 96.69 87 THR A N 1
ATOM 704 C CA . THR A 1 87 ? -6.667 4.180 1.026 1.00 96.69 87 THR A CA 1
ATOM 705 C C . THR A 1 87 ? -7.406 3.516 2.183 1.00 96.69 87 THR A C 1
ATOM 707 O O . THR A 1 87 ? -8.625 3.645 2.289 1.00 96.69 87 THR A O 1
ATOM 710 N N . ALA A 1 88 ? -6.673 2.856 3.081 1.00 96.19 88 ALA A N 1
ATOM 711 C CA . ALA A 1 88 ? -7.233 2.257 4.281 1.00 96.19 88 ALA A CA 1
ATOM 712 C C . ALA A 1 88 ? -7.833 3.318 5.206 1.00 96.19 88 ALA A C 1
ATOM 714 O O . ALA A 1 88 ? -8.961 3.163 5.652 1.00 96.19 88 ALA A O 1
ATOM 715 N N . PHE A 1 89 ? -7.119 4.423 5.431 1.00 95.62 89 PHE A N 1
ATOM 716 C CA . PHE A 1 89 ? -7.607 5.557 6.212 1.00 95.62 89 PHE A CA 1
ATOM 717 C C . PHE A 1 89 ? -8.903 6.146 5.631 1.00 95.62 89 PHE A C 1
ATOM 719 O O . PHE A 1 89 ? -9.859 6.372 6.366 1.00 95.62 89 PHE A O 1
ATOM 726 N N . GLN A 1 90 ? -8.971 6.341 4.310 1.00 95.31 90 GLN A N 1
ATOM 727 C CA . GLN A 1 90 ? -10.159 6.889 3.640 1.00 95.31 90 GLN A CA 1
ATOM 728 C C . GLN A 1 90 ? -11.395 5.988 3.746 1.00 95.31 90 GLN A C 1
ATOM 730 O O . GLN A 1 90 ? -12.511 6.497 3.734 1.00 95.31 90 GLN A O 1
ATOM 735 N N . ASN A 1 91 ? -11.204 4.671 3.855 1.00 95.62 91 ASN A N 1
ATOM 736 C CA . ASN A 1 91 ? -12.285 3.683 3.880 1.00 95.62 91 ASN A CA 1
ATOM 737 C C . ASN A 1 91 ? -12.345 2.914 5.212 1.00 95.62 91 ASN A C 1
ATOM 739 O O . ASN A 1 91 ? -12.886 1.805 5.274 1.00 95.62 91 ASN A O 1
ATOM 743 N N . ILE A 1 92 ? -11.784 3.490 6.281 1.00 94.50 92 ILE A N 1
ATOM 744 C CA . ILE A 1 92 ? -11.505 2.780 7.535 1.00 94.50 92 ILE A CA 1
ATOM 745 C C . ILE A 1 92 ? -12.775 2.213 8.177 1.00 94.50 92 ILE A C 1
ATOM 747 O O . ILE A 1 92 ? -12.773 1.085 8.656 1.00 94.50 92 ILE A O 1
ATOM 751 N N . GLU A 1 93 ? -13.890 2.943 8.108 1.00 93.88 93 GLU A N 1
ATOM 752 C CA . GLU A 1 93 ? -15.177 2.521 8.673 1.00 93.88 93 GLU A CA 1
ATOM 753 C C . GLU A 1 93 ? -15.731 1.250 8.019 1.00 93.88 93 GLU A C 1
ATOM 755 O O . GLU A 1 93 ? -16.346 0.419 8.689 1.00 93.88 93 GLU A O 1
ATOM 760 N N . SER A 1 94 ? -15.520 1.094 6.709 1.00 95.00 94 SER A N 1
ATOM 761 C CA . SER A 1 94 ? -15.960 -0.090 5.964 1.00 95.00 94 SER A CA 1
ATOM 762 C C . SER A 1 94 ? -15.002 -1.255 6.180 1.00 95.00 94 SER A C 1
ATOM 764 O O . SER A 1 94 ? -15.433 -2.386 6.393 1.00 95.00 94 SER A O 1
ATOM 766 N N . LEU A 1 95 ? -13.698 -0.972 6.177 1.00 94.62 95 LEU A N 1
ATOM 767 C CA . LEU A 1 95 ? -12.654 -1.978 6.343 1.00 94.62 95 LEU A CA 1
ATOM 768 C C . LEU A 1 95 ? -12.641 -2.590 7.747 1.00 94.62 95 LEU A C 1
ATOM 770 O O . LEU A 1 95 ? -12.455 -3.795 7.874 1.00 94.62 95 LEU A O 1
ATOM 774 N N . LEU A 1 96 ? -12.926 -1.812 8.796 1.00 95.38 96 LEU A N 1
ATOM 775 C CA . LEU A 1 96 ? -13.006 -2.322 10.170 1.00 95.38 96 LEU A CA 1
ATOM 776 C C . LEU A 1 96 ? -14.121 -3.356 10.380 1.00 95.38 96 LEU A C 1
ATOM 778 O O . LEU A 1 96 ? -14.074 -4.098 11.355 1.00 95.38 96 LEU A O 1
ATOM 782 N N . ARG A 1 97 ? -15.100 -3.459 9.474 1.00 95.44 97 ARG A N 1
ATOM 783 C CA . ARG A 1 97 ? -16.139 -4.502 9.531 1.00 95.44 97 ARG A CA 1
ATOM 784 C C . ARG A 1 97 ? -15.655 -5.867 9.037 1.00 95.44 97 ARG A C 1
ATOM 786 O O . ARG A 1 97 ? -16.395 -6.836 9.161 1.00 95.44 97 ARG A O 1
ATOM 793 N N . LYS A 1 98 ? -14.457 -5.940 8.449 1.00 94.69 98 LYS A N 1
ATOM 794 C CA . LYS A 1 98 ? -13.863 -7.176 7.935 1.00 94.69 98 LYS A CA 1
ATOM 795 C C . LYS A 1 98 ? -12.859 -7.742 8.937 1.00 94.69 98 LYS A C 1
ATOM 797 O O . LYS A 1 98 ? -11.867 -7.083 9.255 1.00 94.69 98 LYS A O 1
ATOM 802 N N . ASP A 1 99 ? -13.066 -8.986 9.356 1.00 94.81 99 ASP A N 1
ATOM 803 C CA . ASP A 1 99 ? -12.183 -9.677 10.309 1.00 94.81 99 ASP A CA 1
ATOM 804 C C . ASP A 1 99 ? -10.747 -9.814 9.777 1.00 94.81 99 ASP A C 1
ATOM 806 O O . ASP A 1 99 ? -9.774 -9.610 10.508 1.00 94.81 99 ASP A O 1
ATOM 810 N N . ASP A 1 100 ? -10.594 -10.055 8.471 1.00 94.31 100 ASP A N 1
ATOM 811 C CA . ASP A 1 100 ? -9.282 -10.134 7.820 1.00 94.31 100 ASP A CA 1
ATOM 812 C C . ASP A 1 100 ? -8.499 -8.822 7.928 1.00 94.31 100 ASP A C 1
ATOM 814 O O . ASP A 1 100 ? -7.28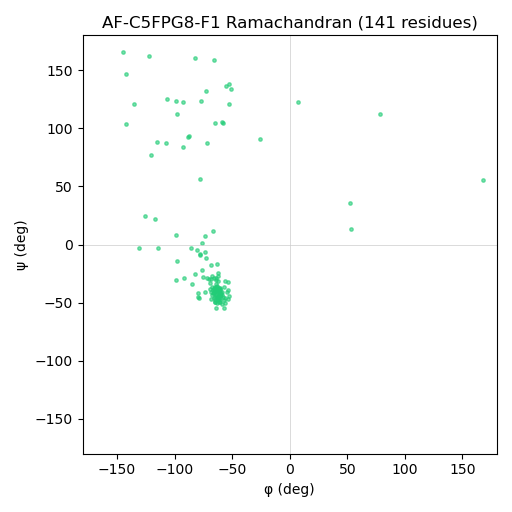0 -8.825 8.097 1.00 94.31 100 ASP A O 1
ATOM 818 N N . PHE A 1 101 ? -9.189 -7.684 7.834 1.00 95.75 101 PHE A N 1
ATOM 819 C CA . PHE A 1 101 ? -8.553 -6.375 7.951 1.00 95.75 101 PHE A CA 1
ATOM 820 C C . PHE A 1 101 ? -8.168 -6.064 9.401 1.00 95.75 101 PHE A C 1
ATOM 822 O O . PHE A 1 101 ? -7.067 -5.572 9.653 1.00 95.75 101 PHE A O 1
ATOM 829 N N . GLN A 1 102 ? -9.029 -6.402 10.365 1.00 95.56 102 GLN A N 1
ATOM 830 C CA . GLN A 1 102 ? -8.689 -6.295 11.788 1.00 95.56 102 GLN A CA 1
ATOM 831 C C . GLN A 1 102 ? -7.459 -7.148 12.130 1.00 95.56 102 GLN A C 1
ATOM 833 O O . GLN A 1 102 ? -6.561 -6.683 12.829 1.00 95.56 102 GLN A O 1
ATOM 838 N N . SER A 1 103 ? -7.369 -8.354 11.566 1.00 96.31 103 SER A N 1
ATOM 839 C CA . SER A 1 103 ? -6.212 -9.239 11.733 1.00 96.31 103 SER A CA 1
ATOM 840 C C . SER A 1 103 ? -4.927 -8.594 11.204 1.00 96.31 103 SER A C 1
ATOM 842 O O . SER A 1 103 ? -3.907 -8.587 11.890 1.00 96.31 103 SER A O 1
ATOM 844 N N . VAL A 1 104 ? -4.981 -7.956 10.028 1.00 96.62 104 VAL A N 1
ATOM 845 C CA . VAL A 1 104 ? -3.840 -7.214 9.461 1.00 96.62 104 VAL A CA 1
ATOM 846 C C . VAL A 1 104 ? -3.391 -6.061 10.365 1.00 96.62 104 VAL A C 1
ATOM 848 O O . VAL A 1 104 ? -2.188 -5.853 10.513 1.00 96.62 104 VAL A O 1
ATOM 851 N N . LEU A 1 105 ? -4.315 -5.331 11.001 1.00 95.69 105 LEU A N 1
ATOM 852 C CA . LEU A 1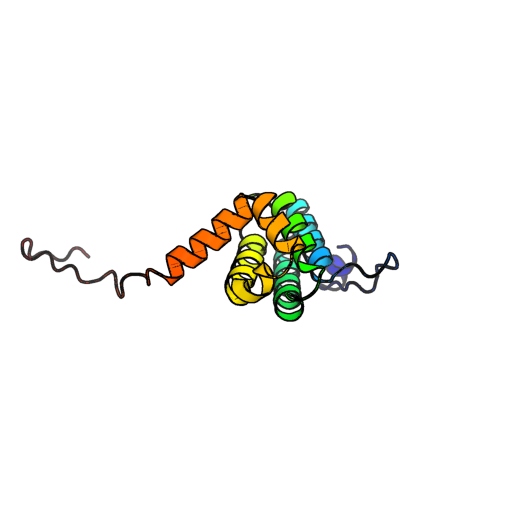 105 ? -3.959 -4.256 11.938 1.00 95.69 105 LEU A CA 1
ATOM 853 C C . LEU A 1 105 ? -3.185 -4.771 13.164 1.00 95.69 105 LEU A C 1
ATOM 855 O O . LEU A 1 105 ? -2.336 -4.063 13.711 1.00 95.69 105 LEU A O 1
ATOM 859 N N . VAL A 1 106 ? -3.457 -5.997 13.603 1.00 96.38 106 VAL A N 1
ATOM 860 C CA . VAL A 1 106 ? -2.734 -6.618 14.721 1.00 96.38 106 VAL A CA 1
ATOM 861 C C . VAL A 1 106 ? -1.387 -7.177 14.257 1.00 96.38 106 VAL A C 1
ATOM 863 O O . VAL A 1 106 ? -0.366 -6.950 14.904 1.00 96.38 106 VAL A O 1
ATOM 866 N N . GLU A 1 107 ? -1.369 -7.875 13.121 1.00 96.19 107 GLU A N 1
ATOM 867 C CA . GLU A 1 107 ? -0.180 -8.549 12.584 1.00 96.19 107 GLU A CA 1
ATOM 868 C C . GLU A 1 107 ? 0.887 -7.579 12.055 1.00 96.19 107 GLU A C 1
ATOM 870 O O . GLU A 1 107 ? 2.079 -7.884 12.108 1.00 96.19 107 GLU A O 1
ATOM 875 N N . TYR A 1 108 ? 0.483 -6.403 11.565 1.00 96.38 108 TYR A N 1
ATOM 876 C CA . TYR A 1 108 ? 1.379 -5.424 10.950 1.00 96.38 108 TYR A CA 1
ATOM 877 C C . TYR A 1 108 ? 1.352 -4.077 11.692 1.00 96.38 108 TYR A C 1
ATOM 879 O O . TYR A 1 108 ? 0.815 -3.094 11.177 1.00 96.38 108 TYR A O 1
ATOM 887 N N . PRO A 1 109 ? 2.019 -3.958 12.860 1.00 94.56 109 PRO A N 1
ATOM 888 C CA . PRO A 1 109 ? 2.053 -2.718 13.640 1.00 94.56 109 PRO A CA 1
ATOM 889 C C . PRO A 1 109 ? 2.563 -1.501 12.862 1.00 94.56 109 PRO A C 1
ATOM 891 O O . PRO A 1 109 ? 2.130 -0.380 13.111 1.00 94.56 109 PRO A O 1
ATOM 894 N N . GLY A 1 110 ? 3.471 -1.710 11.900 1.00 94.81 110 GLY A N 1
ATOM 895 C CA . GLY A 1 110 ? 3.958 -0.639 11.029 1.00 94.81 110 GLY A CA 1
ATOM 896 C C . GLY A 1 110 ? 2.854 -0.033 10.160 1.00 94.81 110 GLY A C 1
ATOM 897 O O . GLY A 1 110 ? 2.812 1.183 9.998 1.00 94.81 110 GLY A O 1
ATOM 898 N N . PHE A 1 111 ? 1.940 -0.861 9.651 1.00 96.56 111 PHE A N 1
ATOM 899 C CA . PHE A 1 111 ? 0.769 -0.399 8.906 1.00 96.56 111 PHE A CA 1
ATOM 900 C C . PHE A 1 111 ? -0.200 0.347 9.821 1.00 96.56 111 PHE A C 1
ATOM 902 O O . PHE A 1 111 ? -0.609 1.465 9.514 1.00 96.56 111 PHE A O 1
ATOM 909 N N . SER A 1 112 ? -0.492 -0.216 10.990 1.00 96.19 112 SER A N 1
ATOM 910 C CA . SER A 1 112 ? -1.380 0.405 11.976 1.00 96.19 112 SER A CA 1
ATOM 911 C C . SER A 1 112 ? -0.862 1.765 12.437 1.00 96.19 112 SER A C 1
ATOM 913 O O . SER A 1 112 ? -1.622 2.729 12.505 1.00 96.19 112 SER A O 1
ATOM 915 N N . ALA A 1 113 ? 0.447 1.886 12.672 1.00 95.81 113 ALA A N 1
ATOM 916 C CA . ALA A 1 113 ? 1.081 3.155 13.007 1.00 95.81 113 ALA A CA 1
ATOM 917 C C . ALA A 1 113 ? 0.941 4.191 11.881 1.00 95.81 113 ALA A C 1
ATOM 919 O O . ALA A 1 113 ? 0.712 5.365 12.168 1.00 95.81 113 ALA A O 1
ATOM 920 N N . ASP A 1 114 ? 1.058 3.779 10.617 1.00 96.19 114 ASP A N 1
ATOM 921 C CA . ASP A 1 114 ? 0.868 4.672 9.471 1.00 96.19 114 ASP A CA 1
ATOM 922 C C . ASP A 1 114 ? -0.580 5.183 9.388 1.00 96.19 114 ASP A C 1
ATOM 924 O O . ASP A 1 114 ? -0.797 6.387 9.249 1.00 96.19 114 ASP A O 1
ATOM 928 N N . VAL A 1 115 ? -1.572 4.302 9.556 1.00 95.44 115 VAL A N 1
ATOM 929 C CA . VAL A 1 115 ? -2.998 4.681 9.558 1.00 95.44 115 VAL A CA 1
ATOM 930 C C . VAL A 1 115 ? -3.320 5.642 10.709 1.00 95.44 115 VAL A C 1
ATOM 932 O O . VAL A 1 115 ? -3.959 6.672 10.495 1.00 95.44 115 VAL A O 1
ATOM 935 N N . VAL A 1 116 ? -2.825 5.368 11.921 1.00 94.81 116 VAL A N 1
ATOM 936 C CA . VAL A 1 116 ? -3.031 6.243 13.090 1.00 94.81 116 VAL A CA 1
ATOM 937 C C . VAL A 1 116 ? -2.365 7.609 12.895 1.00 94.81 116 VAL A C 1
ATOM 939 O O . VAL A 1 116 ? -2.950 8.634 13.246 1.00 94.81 116 VAL A O 1
ATOM 942 N N . ARG A 1 117 ? -1.168 7.665 12.294 1.00 94.00 117 ARG A N 1
ATOM 943 C CA . ARG A 1 117 ? -0.505 8.940 11.958 1.00 94.00 117 ARG A CA 1
ATOM 944 C C . ARG A 1 117 ? -1.342 9.773 10.992 1.00 94.00 117 ARG A C 1
ATOM 946 O O . ARG A 1 117 ? -1.461 10.980 11.191 1.00 94.00 117 ARG A O 1
ATOM 953 N N . LEU A 1 118 ? -1.942 9.149 9.979 1.00 93.94 118 LEU A N 1
ATOM 954 C CA . LEU A 1 118 ? -2.837 9.841 9.048 1.00 93.94 118 LEU A CA 1
ATOM 955 C C . LEU A 1 118 ? -4.064 10.421 9.766 1.00 93.94 118 LEU A C 1
ATOM 957 O O . LEU A 1 118 ? -4.416 11.574 9.526 1.00 93.94 118 LEU A O 1
ATOM 961 N N . GLN A 1 119 ? -4.645 9.677 10.709 1.00 88.38 119 GLN A N 1
ATOM 962 C CA . GLN A 1 119 ? -5.779 10.137 11.515 1.00 88.38 119 GLN A CA 1
ATOM 963 C C . GLN A 1 119 ? -5.421 11.297 12.459 1.00 88.38 119 GLN A C 1
ATOM 965 O O . GLN A 1 119 ? -6.200 12.240 12.632 1.00 88.38 119 GLN A O 1
ATOM 970 N N . ALA A 1 120 ? -4.230 11.266 13.061 1.00 91.69 120 ALA A N 1
ATOM 971 C CA . ALA A 1 120 ? -3.740 12.371 13.882 1.00 91.69 120 ALA A CA 1
ATOM 972 C C . ALA A 1 120 ? -3.551 13.646 13.042 1.00 91.69 120 ALA A C 1
ATOM 974 O O . ALA A 1 120 ? -4.002 14.723 13.433 1.00 91.69 120 ALA A O 1
ATOM 975 N N . ASN A 1 121 ? -2.968 13.507 11.849 1.00 87.56 121 ASN A N 1
ATOM 976 C CA . ASN A 1 121 ? -2.735 14.618 10.927 1.00 87.56 121 ASN A CA 1
ATOM 977 C C . ASN A 1 121 ? -4.034 15.196 10.339 1.00 87.56 121 ASN A C 1
ATOM 979 O O . ASN A 1 121 ? -4.086 16.385 10.044 1.00 87.56 121 ASN A O 1
ATOM 983 N N . SER A 1 122 ? -5.094 14.396 10.177 1.00 80.44 122 SER A N 1
ATOM 984 C CA . SER A 1 122 ? -6.401 14.915 9.746 1.00 80.44 122 SER A CA 1
ATOM 985 C C . SER A 1 122 ? -7.141 15.662 10.858 1.00 80.44 122 SER A C 1
ATOM 987 O O . SER A 1 122 ? -7.942 16.547 10.574 1.00 80.44 122 SER A O 1
ATOM 989 N N . SER A 1 123 ? -6.886 15.302 12.118 1.00 71.19 123 SER A N 1
ATOM 990 C CA . SER A 1 123 ? -7.530 15.906 13.294 1.00 71.19 123 SER A CA 1
ATOM 991 C C . SER A 1 123 ? -6.868 17.222 13.714 1.00 71.19 123 SER A C 1
ATOM 993 O O . SER A 1 123 ? -7.510 18.075 14.325 1.00 71.19 123 SER A O 1
ATOM 995 N N . HIS A 1 124 ? -5.589 17.399 13.380 1.00 63.53 124 HIS A N 1
ATOM 996 C CA . HIS A 1 124 ? -4.842 18.631 13.595 1.00 63.53 124 HIS A CA 1
ATOM 997 C C . HIS A 1 124 ? -4.450 19.216 12.231 1.00 63.53 124 HIS A C 1
ATOM 999 O O . HIS A 1 124 ? -3.380 18.881 11.716 1.00 63.53 124 HIS A O 1
ATOM 1005 N N . PRO A 1 125 ? -5.307 20.048 11.599 1.00 59.59 125 PRO A N 1
ATOM 1006 C CA . PRO A 1 125 ? -4.940 20.676 10.340 1.00 59.59 125 PRO A CA 1
ATOM 1007 C C . PRO A 1 125 ? -3.626 21.443 10.543 1.00 59.59 125 PRO A C 1
ATOM 1009 O O . PRO A 1 125 ? -3.464 22.096 11.581 1.00 59.59 125 PRO A O 1
ATOM 1012 N N . PRO A 1 126 ? -2.670 21.352 9.598 1.00 59.22 126 PRO A N 1
ATOM 1013 C CA . PRO A 1 126 ? -1.418 22.084 9.713 1.00 59.22 126 PRO A CA 1
ATOM 1014 C C . PRO A 1 126 ? -1.742 23.562 9.956 1.00 59.22 126 PRO A C 1
ATOM 1016 O O . PRO A 1 126 ? -2.682 24.073 9.334 1.00 59.22 126 PRO A O 1
ATOM 1019 N N . PRO A 1 127 ? -1.019 24.251 10.861 1.00 58.66 127 PRO A N 1
ATOM 1020 C CA . PRO A 1 127 ? -1.283 25.654 11.130 1.00 58.66 127 PRO A CA 1
ATOM 1021 C C . PRO A 1 127 ? -1.268 26.400 9.800 1.00 58.66 127 PRO A C 1
ATOM 1023 O O . PRO A 1 127 ? -0.289 26.343 9.050 1.00 58.66 127 PRO A O 1
ATOM 1026 N N . ALA A 1 128 ? -2.393 27.040 9.479 1.00 56.44 128 ALA A N 1
ATOM 1027 C CA . ALA A 1 128 ? -2.514 27.847 8.284 1.00 56.44 128 ALA A CA 1
ATOM 1028 C C . ALA A 1 128 ? -1.454 28.953 8.364 1.00 56.44 128 ALA A C 1
ATOM 1030 O O . ALA A 1 128 ? -1.607 29.908 9.119 1.00 56.44 128 ALA A O 1
ATOM 1031 N N . ASN A 1 129 ? -0.395 28.789 7.567 1.00 54.62 129 ASN A N 1
ATOM 1032 C CA . ASN A 1 129 ? 0.700 29.729 7.336 1.00 54.62 129 ASN A CA 1
ATOM 1033 C C . ASN A 1 129 ? 1.793 29.814 8.441 1.00 54.62 129 ASN A C 1
ATOM 1035 O O . ASN A 1 129 ? 1.559 30.388 9.503 1.00 54.62 129 ASN A O 1
ATOM 1039 N N . PRO A 1 130 ? 3.042 29.369 8.171 1.00 53.56 130 PRO A N 1
ATOM 1040 C CA . PRO A 1 130 ? 4.186 29.601 9.061 1.00 53.56 130 PRO A CA 1
ATOM 1041 C C . PRO A 1 130 ? 4.714 31.047 9.040 1.00 53.56 130 PRO A C 1
ATOM 1043 O O . PRO A 1 130 ? 5.606 31.387 9.812 1.00 53.56 130 PRO A O 1
ATOM 1046 N N . GLN A 1 131 ? 4.212 31.921 8.163 1.00 57.31 131 GLN A N 1
ATOM 1047 C CA . GLN A 1 131 ? 4.734 33.279 8.019 1.00 57.31 131 GLN A CA 1
ATOM 1048 C C . GLN A 1 131 ? 3.773 34.320 8.586 1.00 57.31 131 GLN A C 1
ATOM 1050 O O . GLN A 1 131 ? 2.961 34.888 7.857 1.00 57.31 131 GLN A O 1
ATOM 1055 N N . ARG A 1 132 ? 3.908 34.580 9.894 1.00 49.16 132 ARG A N 1
ATOM 1056 C CA . ARG A 1 132 ? 3.863 35.912 10.543 1.00 49.16 132 ARG A CA 1
ATOM 1057 C C . ARG A 1 132 ? 3.755 35.772 12.066 1.00 49.16 132 ARG A C 1
ATOM 1059 O O . ARG A 1 132 ? 2.906 36.391 12.700 1.00 49.16 132 ARG A O 1
ATOM 1066 N N . THR A 1 133 ? 4.676 35.055 12.704 1.00 55.31 133 THR A N 1
ATOM 1067 C CA . THR A 1 133 ? 5.021 35.434 14.080 1.00 55.31 133 THR A CA 1
ATOM 1068 C C . THR A 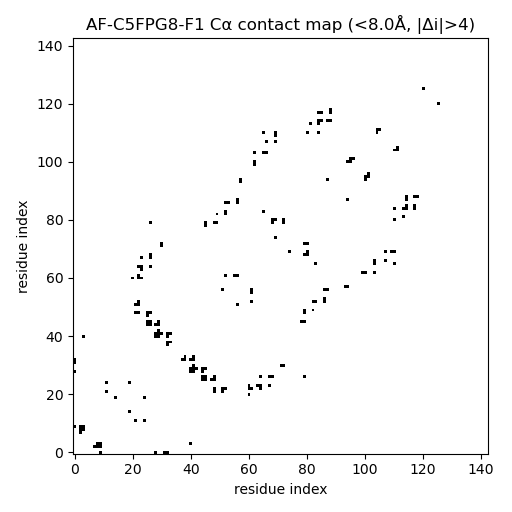1 133 ? 5.820 36.730 13.994 1.00 55.31 133 THR A C 1
ATOM 1070 O O . THR A 1 133 ? 7.044 36.722 13.883 1.00 55.31 133 THR A O 1
ATOM 1073 N N . ARG A 1 134 ? 5.115 37.869 13.977 1.00 47.69 134 ARG A N 1
ATOM 1074 C CA . ARG A 1 134 ? 5.720 39.155 14.326 1.00 47.69 134 ARG A CA 1
ATOM 1075 C C . ARG A 1 134 ? 6.268 38.987 15.7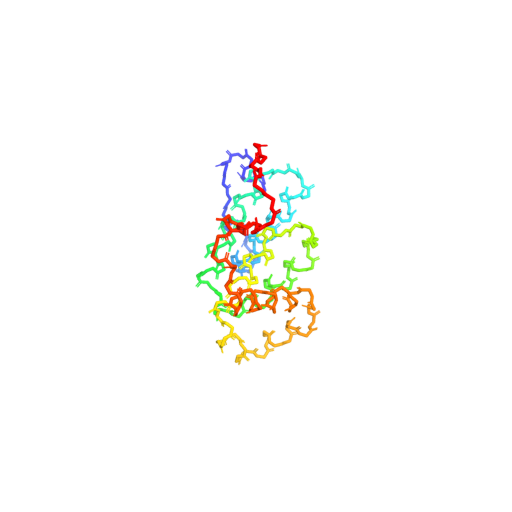38 1.00 47.69 134 ARG A C 1
ATOM 1077 O O . ARG A 1 134 ? 5.504 38.933 16.697 1.00 47.69 134 ARG A O 1
ATOM 1084 N N . CYS A 1 135 ? 7.582 38.853 15.861 1.00 47.12 135 CYS A N 1
ATOM 1085 C CA . CYS A 1 135 ? 8.226 39.002 17.150 1.00 47.12 135 CYS A CA 1
ATOM 1086 C C . CYS A 1 135 ? 8.019 40.463 17.560 1.00 47.12 135 CYS A C 1
ATOM 1088 O O . CYS A 1 135 ? 8.656 41.358 17.010 1.00 47.12 135 CYS A O 1
ATOM 1090 N N . ASN A 1 136 ? 7.102 40.719 18.496 1.00 58.81 136 ASN A N 1
ATOM 1091 C CA . ASN A 1 136 ? 6.788 42.066 18.986 1.00 58.81 136 ASN A CA 1
ATOM 1092 C C . ASN A 1 136 ? 7.948 42.720 19.766 1.00 58.81 136 ASN A C 1
ATOM 1094 O O . ASN A 1 136 ? 7.736 43.745 20.403 1.00 58.81 136 ASN A O 1
ATOM 1098 N N . ASN A 1 137 ? 9.161 42.154 19.729 1.00 59.06 137 ASN A N 1
ATOM 1099 C CA . ASN A 1 137 ? 10.295 42.651 20.501 1.00 59.06 137 ASN A CA 1
ATOM 1100 C C . ASN A 1 137 ? 11.604 42.852 19.719 1.00 59.06 137 ASN A C 1
ATOM 1102 O O . ASN A 1 137 ? 12.568 43.342 20.295 1.00 59.06 137 ASN A O 1
ATOM 1106 N N . CYS A 1 138 ? 11.680 42.526 18.424 1.00 58.53 138 CYS A N 1
ATOM 1107 C CA . CYS A 1 138 ? 12.880 42.823 17.629 1.00 58.53 138 CYS A CA 1
ATOM 1108 C C . CYS A 1 138 ? 12.497 43.246 16.208 1.00 58.53 138 CYS A C 1
ATOM 1110 O O . CYS A 1 138 ? 12.126 42.425 15.373 1.00 58.53 138 CYS A O 1
ATOM 1112 N N . GLY A 1 139 ? 12.579 44.550 15.941 1.00 53.22 139 GLY A N 1
ATOM 1113 C CA . GLY A 1 139 ? 12.271 45.167 14.651 1.00 53.22 139 GLY A CA 1
ATOM 1114 C C . GLY A 1 139 ? 13.367 45.002 13.598 1.00 53.22 139 GLY A C 1
ATOM 1115 O O . GLY A 1 139 ? 13.818 46.003 13.056 1.00 53.22 139 GLY A O 1
ATOM 1116 N N . TYR A 1 140 ? 13.782 43.772 13.285 1.00 48.12 140 TYR A N 1
ATOM 1117 C CA . TYR A 1 140 ? 14.638 43.510 12.125 1.00 48.12 140 TYR A CA 1
ATOM 1118 C C . TYR A 1 140 ? 14.156 42.291 11.337 1.00 48.12 140 TYR A C 1
ATOM 1120 O O . TYR A 1 140 ? 14.072 41.183 11.862 1.00 48.12 140 TYR A O 1
ATOM 1128 N N . ASN A 1 141 ? 13.842 42.524 10.060 1.00 45.75 141 ASN A N 1
ATOM 1129 C CA . ASN A 1 141 ? 13.605 41.474 9.075 1.00 45.75 141 ASN A CA 1
ATOM 1130 C C . ASN A 1 141 ? 14.962 40.912 8.640 1.00 45.75 141 ASN A C 1
ATOM 1132 O O . ASN A 1 141 ? 15.810 41.665 8.161 1.00 45.75 141 ASN A O 1
ATOM 1136 N N . ILE A 1 142 ? 15.151 39.606 8.795 1.00 46.38 142 ILE A N 1
ATOM 1137 C CA . ILE A 1 142 ? 16.268 38.873 8.194 1.00 46.38 142 ILE A CA 1
ATOM 1138 C C . ILE A 1 142 ? 15.784 38.318 6.851 1.00 46.38 142 ILE A C 1
ATOM 1140 O O . ILE A 1 142 ? 14.746 37.654 6.807 1.00 46.38 142 ILE A O 1
ATOM 1144 N N . TYR A 1 143 ? 16.496 38.699 5.786 1.00 43.41 143 TYR A N 1
ATOM 1145 C CA . TYR A 1 143 ? 16.326 38.228 4.407 1.00 43.41 143 TYR A CA 1
ATOM 1146 C C . TYR A 1 143 ? 16.735 36.762 4.259 1.00 43.41 143 TYR A C 1
ATOM 1148 O O . TYR A 1 143 ? 17.672 36.346 4.979 1.00 43.41 143 TYR A O 1
#

Organism: Arthroderma otae (strain ATCC MYA-4605 / CBS 113480) (NCBI:txid554155)